Protein AF-A0A950AWV1-F1 (afdb_monomer)

pLDDT: mean 94.19, std 5.16, range [65.56, 97.81]

Sequence (80 aa):
MPPGWQPLGGVFACIRQMESSDNYSEPGGGAYQFLDSTWHNLGQPGTASDAPPWVQDAMAVQLQQQSGWGQWTTAPLCGR

Solvent-accessible surface area (backbone atoms only — not comparable to full-atom values): 4612 Å² total; per-residue (Å²): 131,68,91,84,75,71,84,62,61,69,52,58,36,46,34,16,41,73,61,36,66,58,28,41,66,33,84,51,20,8,24,72,52,46,52,56,70,58,42,41,73,73,70,42,78,78,42,46,26,81,41,56,62,71,55,49,51,52,49,51,51,50,47,37,72,76,66,42,61,82,85,41,90,53,32,60,83,44,77,100

Foldseek 3Di:
DPPPDDQDDALLCQQLCVVPNVAQLPPFAGSNHDDPVLCVVLVHPDGRNVDDRVVSRVSVVVCCVVPNDVVGPCSVVRPD

Structure (mmCIF, N/CA/C/O backbone):
data_AF-A0A950AWV1-F1
#
_entry.id   AF-A0A950AWV1-F1
#
loop_
_atom_site.group_PDB
_atom_site.id
_atom_site.type_symbol
_atom_site.label_atom_id
_atom_site.label_alt_id
_atom_site.label_comp_id
_atom_site.label_asym_id
_atom_site.label_entity_id
_atom_site.label_seq_id
_atom_site.pdbx_PDB_ins_code
_atom_site.Cartn_x
_atom_site.Cartn_y
_atom_site.Cartn_z
_atom_site.occupancy
_atom_site.B_iso_or_equiv
_atom_site.auth_seq_id
_atom_site.auth_comp_id
_atom_site.auth_asym_id
_atom_site.auth_atom_id
_atom_site.pdbx_PDB_model_num
ATOM 1 N N . MET A 1 1 ? 0.446 -9.710 -16.175 1.00 65.56 1 MET A N 1
ATOM 2 C CA . MET A 1 1 ? -0.851 -9.358 -15.558 1.00 65.56 1 MET A CA 1
ATOM 3 C C . MET A 1 1 ? -1.814 -10.510 -15.788 1.00 65.56 1 M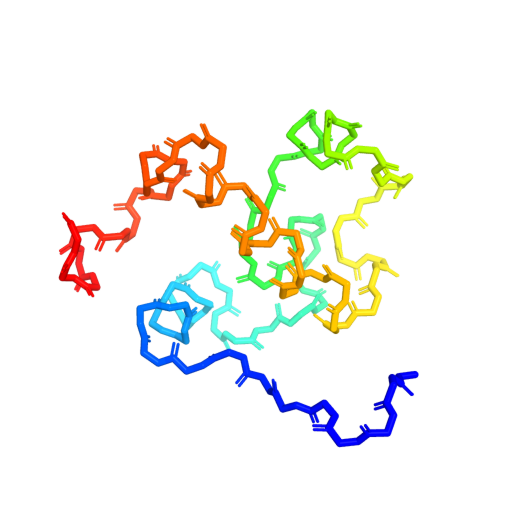ET A C 1
ATOM 5 O O . MET A 1 1 ? -1.781 -11.053 -16.891 1.00 65.56 1 MET A O 1
ATOM 9 N N . PRO A 1 2 ? -2.603 -10.934 -14.790 1.00 77.06 2 PRO A N 1
ATOM 10 C CA . PRO A 1 2 ? -3.605 -11.968 -15.013 1.00 77.06 2 PRO A CA 1
ATOM 11 C C . PRO A 1 2 ? -4.689 -11.463 -15.989 1.00 77.06 2 PRO A C 1
ATOM 13 O O . PRO A 1 2 ? -4.971 -10.259 -16.008 1.00 77.06 2 PRO A O 1
ATOM 16 N N . PRO A 1 3 ? -5.282 -12.339 -16.824 1.00 75.19 3 PRO A N 1
ATOM 17 C CA . PRO A 1 3 ? -6.345 -11.949 -17.746 1.00 75.19 3 PRO A CA 1
ATOM 18 C C . PRO A 1 3 ? -7.532 -11.358 -16.9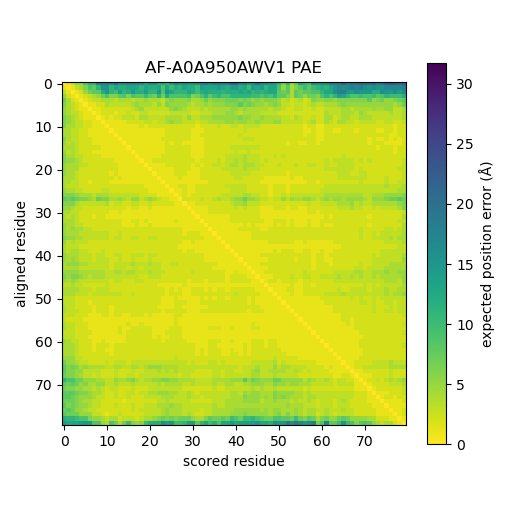78 1.00 75.19 3 PRO A C 1
ATOM 20 O O . PRO A 1 3 ? -8.048 -11.994 -16.062 1.00 75.19 3 PRO A O 1
ATOM 23 N N . GLY A 1 4 ? -7.959 -10.147 -17.346 1.00 83.81 4 GLY A N 1
ATOM 24 C CA . GLY A 1 4 ? -9.119 -9.490 -16.735 1.00 83.81 4 GLY A CA 1
ATOM 25 C C . GLY A 1 4 ? -8.852 -8.748 -15.422 1.00 83.81 4 GLY A C 1
ATOM 26 O O . GLY A 1 4 ? -9.810 -8.401 -14.738 1.00 83.81 4 GLY A O 1
ATOM 27 N N . TRP A 1 5 ? -7.591 -8.481 -15.057 1.00 89.19 5 TRP A N 1
ATOM 28 C CA . TRP A 1 5 ? -7.310 -7.591 -13.927 1.00 89.19 5 TRP A CA 1
ATOM 29 C C . TRP A 1 5 ? -7.847 -6.176 -14.183 1.00 89.19 5 TRP A C 1
ATOM 31 O O . TRP A 1 5 ? -7.649 -5.607 -15.259 1.00 89.19 5 TRP A O 1
ATOM 41 N N . GLN A 1 6 ? -8.491 -5.618 -13.163 1.00 92.06 6 GLN A N 1
ATOM 42 C CA . GLN A 1 6 ? -8.923 -4.229 -13.093 1.00 92.06 6 GLN A CA 1
ATOM 43 C C . GLN A 1 6 ? -8.419 -3.640 -11.770 1.00 92.06 6 GLN A C 1
ATOM 45 O O . GLN A 1 6 ? -8.440 -4.365 -10.768 1.00 92.06 6 GLN A O 1
ATOM 50 N N . PRO A 1 7 ? -8.005 -2.360 -11.743 1.00 92.38 7 PRO A N 1
ATOM 51 C CA . PRO A 1 7 ? -7.622 -1.700 -10.503 1.00 92.38 7 PRO A CA 1
ATOM 52 C C . PRO A 1 7 ? -8.737 -1.761 -9.459 1.00 92.38 7 PRO A C 1
ATOM 54 O O . PRO A 1 7 ? -9.921 -1.625 -9.789 1.00 92.38 7 PRO A O 1
ATOM 57 N N . LEU A 1 8 ? -8.367 -1.922 -8.190 1.00 94.06 8 LEU A N 1
ATOM 58 C CA . LEU A 1 8 ? -9.344 -1.947 -7.102 1.00 94.06 8 LEU A CA 1
ATOM 59 C C . LEU A 1 8 ? -10.137 -0.635 -7.020 1.00 94.06 8 LEU A C 1
ATOM 61 O O . LEU A 1 8 ? -9.566 0.458 -6.994 1.00 94.06 8 LEU A O 1
ATOM 65 N N . GLY A 1 9 ? -11.463 -0.767 -6.932 1.00 94.56 9 GLY A N 1
ATOM 66 C CA . GLY A 1 9 ? -12.407 0.338 -6.754 1.00 94.56 9 GLY A CA 1
ATOM 67 C C . GLY A 1 9 ? -12.669 0.712 -5.288 1.00 94.56 9 GLY A C 1
ATOM 68 O O . GLY A 1 9 ? -12.077 0.169 -4.353 1.00 94.56 9 GLY A O 1
ATOM 69 N N . GLY A 1 10 ? -13.616 1.631 -5.077 1.00 95.25 10 GLY A N 1
ATOM 70 C CA . GLY A 1 10 ? -14.114 2.004 -3.749 1.00 95.25 10 GLY A CA 1
ATOM 71 C C . GLY A 1 10 ? -13.034 2.600 -2.843 1.00 95.25 10 GLY A C 1
ATOM 72 O O . GLY A 1 10 ? -12.259 3.454 -3.266 1.00 95.25 10 GLY A O 1
ATOM 73 N N . VAL A 1 11 ? -12.976 2.138 -1.592 1.00 95.56 11 VAL A N 1
ATOM 74 C CA . VAL A 1 11 ? -12.010 2.632 -0.594 1.00 95.56 11 VAL A CA 1
ATOM 75 C C . VAL A 1 11 ? -10.566 2.470 -1.066 1.00 95.56 11 VAL A C 1
ATOM 77 O O . VAL A 1 11 ? -9.768 3.377 -0.874 1.00 95.56 11 VAL A O 1
ATOM 80 N N . PHE A 1 12 ? -10.233 1.368 -1.743 1.00 96.25 12 PHE A N 1
ATOM 81 C CA . PHE A 1 12 ? -8.882 1.163 -2.264 1.00 96.25 12 PHE A CA 1
ATOM 82 C C . PHE A 1 12 ? -8.518 2.172 -3.359 1.00 96.25 12 PHE A C 1
ATOM 84 O O . PHE A 1 12 ? -7.391 2.649 -3.365 1.00 96.25 12 PHE A O 1
ATOM 91 N N . ALA A 1 13 ? -9.451 2.530 -4.250 1.00 97.00 13 ALA A N 1
ATOM 92 C CA . ALA A 1 13 ? -9.218 3.587 -5.240 1.00 97.00 13 ALA A CA 1
ATOM 93 C C . ALA A 1 13 ? -9.002 4.949 -4.568 1.00 97.00 13 ALA A C 1
ATOM 95 O O . ALA A 1 13 ? -8.092 5.681 -4.936 1.00 97.00 13 ALA A O 1
ATOM 96 N N . CYS A 1 14 ? -9.807 5.270 -3.552 1.00 97.00 14 CYS A N 1
ATOM 97 C CA . CYS A 1 14 ? -9.650 6.506 -2.788 1.00 97.00 14 CYS A CA 1
ATOM 98 C C . CYS A 1 14 ? -8.293 6.567 -2.065 1.00 97.00 14 CYS A C 1
ATOM 100 O O . CYS A 1 14 ? -7.612 7.585 -2.144 1.00 97.00 14 CYS A O 1
ATOM 102 N N . ILE A 1 15 ? -7.863 5.468 -1.434 1.00 96.12 15 ILE A N 1
ATOM 103 C CA . ILE A 1 15 ? -6.546 5.384 -0.792 1.00 96.12 15 ILE A CA 1
ATOM 104 C C . ILE A 1 15 ? -5.444 5.586 -1.831 1.00 96.12 15 ILE A C 1
ATOM 106 O O . ILE A 1 15 ? -4.627 6.474 -1.642 1.00 96.12 15 ILE A O 1
ATOM 110 N N . ARG A 1 16 ? -5.458 4.866 -2.965 1.00 96.56 16 ARG A N 1
ATOM 111 C CA . ARG A 1 16 ? -4.451 5.065 -4.027 1.00 96.56 16 ARG A CA 1
ATOM 112 C C . ARG A 1 16 ? -4.391 6.510 -4.512 1.00 96.56 16 ARG A C 1
ATOM 114 O O . ARG A 1 16 ? -3.313 7.076 -4.683 1.00 96.56 16 ARG A O 1
ATOM 121 N N . GLN A 1 17 ? -5.551 7.136 -4.693 1.00 96.69 17 GLN A N 1
ATOM 122 C CA . GLN A 1 17 ? -5.629 8.528 -5.118 1.00 96.69 17 GLN A CA 1
ATOM 123 C C . GLN A 1 17 ? -5.017 9.491 -4.090 1.00 96.69 17 GLN A C 1
ATOM 125 O O . GLN A 1 17 ? -4.396 10.474 -4.486 1.00 96.69 17 GLN A O 1
ATOM 130 N N . MET A 1 18 ? -5.183 9.241 -2.791 1.00 95.75 18 MET A N 1
ATOM 131 C CA . MET A 1 18 ? -4.641 10.122 -1.750 1.00 95.75 18 MET A CA 1
ATOM 132 C C . MET A 1 18 ? -3.178 9.836 -1.415 1.00 95.75 18 MET A C 1
ATOM 134 O O . MET A 1 18 ? -2.434 10.775 -1.154 1.00 95.75 18 MET A O 1
ATOM 138 N N . GLU A 1 19 ? -2.770 8.570 -1.433 1.00 94.56 19 GLU A N 1
ATOM 139 C CA . GLU A 1 19 ? -1.413 8.141 -1.087 1.00 94.56 19 GLU A CA 1
ATOM 140 C C . GLU A 1 19 ? -0.414 8.445 -2.209 1.00 94.56 19 GLU A C 1
ATOM 142 O O . GLU A 1 19 ? 0.722 8.824 -1.938 1.00 94.56 19 GLU A O 1
ATOM 147 N N . SER A 1 20 ? -0.823 8.311 -3.476 1.00 96.12 20 SER A N 1
ATOM 148 C CA . SER A 1 2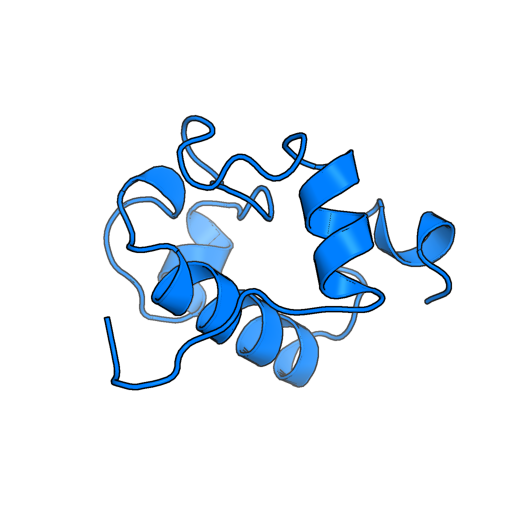0 ? 0.102 8.468 -4.606 1.00 96.12 20 SER A CA 1
ATOM 149 C C . SER A 1 20 ? -0.500 9.106 -5.856 1.00 96.12 20 SER A C 1
ATOM 151 O O . SER A 1 20 ? 0.106 9.070 -6.924 1.00 96.12 20 SER A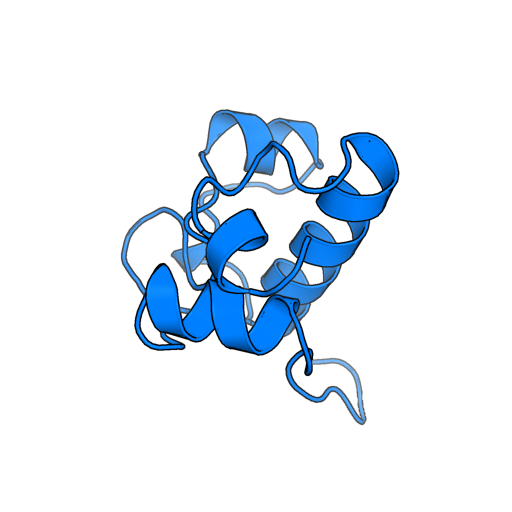 O 1
ATOM 153 N N . SER A 1 21 ? -1.703 9.680 -5.781 1.00 96.50 21 SER A N 1
ATOM 154 C CA . SER A 1 21 ? -2.431 10.129 -6.978 1.00 96.50 21 SER A CA 1
ATOM 155 C C . SER A 1 21 ? -2.663 9.018 -8.011 1.00 96.50 21 SER A C 1
ATOM 157 O O . SER A 1 21 ? -2.602 9.262 -9.214 1.00 96.50 21 SER A O 1
ATOM 159 N N . ASP A 1 22 ? -2.944 7.802 -7.532 1.00 95.88 22 ASP A N 1
ATOM 160 C CA . ASP A 1 22 ? -3.163 6.598 -8.347 1.00 95.88 22 ASP A CA 1
ATOM 161 C C . ASP A 1 22 ? -1.909 6.080 -9.079 1.00 95.88 22 ASP A C 1
ATOM 163 O O . ASP A 1 22 ? -1.984 5.239 -9.977 1.00 95.88 22 ASP A O 1
ATOM 167 N N . ASN A 1 23 ? -0.727 6.555 -8.679 1.00 97.00 23 ASN A N 1
ATOM 168 C CA . ASN A 1 23 ? 0.546 6.179 -9.275 1.00 97.00 23 ASN A CA 1
ATOM 169 C C . ASN A 1 23 ? 1.100 4.884 -8.659 1.00 97.00 23 ASN A C 1
ATOM 171 O O . ASN A 1 23 ? 1.591 4.879 -7.531 1.00 97.00 23 ASN A O 1
ATOM 175 N N . TYR A 1 24 ? 1.076 3.786 -9.417 1.00 97.25 24 TYR A N 1
ATOM 176 C CA . TYR A 1 24 ? 1.686 2.508 -9.015 1.00 97.25 24 TYR A CA 1
ATOM 177 C C . TYR A 1 24 ? 3.213 2.508 -9.030 1.00 97.25 24 TYR A C 1
ATOM 179 O O . TYR A 1 24 ? 3.822 1.648 -8.399 1.00 97.25 24 TYR A O 1
ATOM 187 N N . SER A 1 25 ? 3.829 3.457 -9.728 1.00 96.94 25 SER A N 1
ATOM 188 C CA . SER A 1 25 ? 5.282 3.602 -9.805 1.00 96.94 25 SER A CA 1
ATOM 189 C C . SER A 1 25 ? 5.808 4.680 -8.861 1.00 96.94 25 SER A C 1
ATOM 191 O O . SER A 1 25 ? 6.950 5.107 -9.012 1.00 96.94 25 SER A O 1
ATOM 193 N N . GLU A 1 26 ? 4.987 5.142 -7.912 1.00 97.31 26 GLU A N 1
ATOM 194 C CA . GLU A 1 26 ? 5.427 6.103 -6.905 1.00 97.31 26 GLU A CA 1
ATOM 195 C C . GLU A 1 26 ? 6.617 5.519 -6.130 1.00 97.31 26 GLU A C 1
ATOM 197 O O . GLU A 1 26 ? 6.470 4.423 -5.578 1.00 97.31 26 GLU A O 1
ATOM 202 N N . PRO A 1 27 ? 7.789 6.184 -6.120 1.00 93.81 27 PRO A N 1
ATOM 203 C CA . PRO A 1 27 ? 9.021 5.597 -5.607 1.00 93.81 27 PRO A CA 1
ATOM 204 C C . P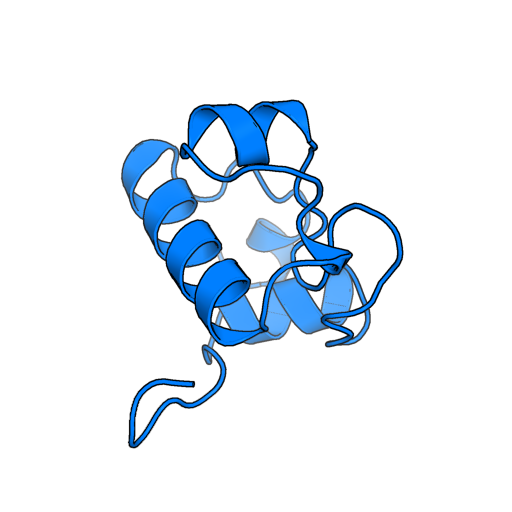RO A 1 27 ? 8.878 5.013 -4.198 1.00 93.81 27 PRO A C 1
ATOM 206 O O . PRO A 1 27 ? 8.402 5.673 -3.275 1.00 93.81 27 PRO A O 1
ATOM 209 N N . GLY A 1 28 ? 9.326 3.766 -4.032 1.00 92.62 28 GLY A N 1
ATOM 210 C CA . GLY A 1 28 ? 9.206 3.026 -2.780 1.00 92.62 28 GLY A CA 1
ATOM 211 C C . GLY A 1 28 ? 7.839 2.358 -2.654 1.00 92.62 28 GLY A C 1
ATOM 212 O O . GLY A 1 28 ? 7.577 1.316 -3.247 1.00 92.62 28 GLY A O 1
ATOM 213 N N . GLY A 1 29 ? 6.939 2.955 -1.881 1.00 88.62 29 GLY A N 1
ATOM 214 C CA . GLY A 1 29 ? 5.705 2.297 -1.447 1.00 88.62 29 GLY A CA 1
ATOM 215 C C . GLY A 1 29 ? 4.621 2.088 -2.515 1.00 88.62 29 GLY A C 1
ATOM 216 O O . GLY A 1 29 ? 3.575 1.511 -2.201 1.00 88.62 29 GLY A O 1
ATOM 217 N N . GLY A 1 30 ? 4.832 2.517 -3.762 1.00 96.88 30 GLY A N 1
ATOM 218 C CA . GLY A 1 30 ? 3.877 2.333 -4.854 1.00 96.88 30 GLY A CA 1
ATOM 219 C C . GLY A 1 30 ? 2.529 3.013 -4.592 1.00 96.88 30 GLY A C 1
ATOM 220 O O . GLY A 1 30 ? 2.437 3.991 -3.843 1.00 96.88 30 GLY A O 1
ATOM 221 N N . ALA A 1 31 ? 1.458 2.479 -5.188 1.00 97.25 31 ALA A N 1
ATOM 222 C CA . ALA A 1 31 ? 0.146 3.125 -5.166 1.00 97.25 31 ALA A CA 1
ATOM 223 C C . ALA A 1 31 ? -0.473 3.244 -3.769 1.00 97.25 31 ALA A C 1
ATOM 225 O O . ALA A 1 31 ? -1.282 4.126 -3.517 1.00 97.25 31 ALA A O 1
ATOM 226 N N . TYR A 1 32 ? -0.107 2.342 -2.863 1.00 97.06 32 TYR A N 1
ATOM 227 C CA . TYR A 1 32 ? -0.661 2.272 -1.510 1.00 97.06 32 TYR A CA 1
ATOM 228 C C . TYR A 1 32 ? 0.325 2.737 -0.438 1.00 97.06 32 TYR A C 1
ATOM 230 O O . TYR A 1 32 ? 0.055 2.517 0.743 1.00 97.06 32 TYR A O 1
ATOM 238 N N . GLN A 1 33 ? 1.466 3.303 -0.850 1.00 96.69 33 GLN A N 1
ATOM 239 C CA . GLN A 1 33 ? 2.550 3.741 0.031 1.00 96.69 33 GLN A CA 1
ATOM 240 C C . GLN A 1 33 ? 2.931 2.679 1.080 1.00 96.69 33 GLN A C 1
ATOM 242 O O . GLN A 1 33 ? 3.085 2.962 2.268 1.00 96.69 33 GLN A O 1
ATOM 247 N N . PHE A 1 34 ? 3.078 1.423 0.642 1.00 96.75 34 PHE A N 1
ATOM 248 C CA . PHE A 1 34 ? 3.518 0.340 1.518 1.00 96.75 34 PHE A CA 1
ATOM 249 C C . PHE A 1 34 ? 4.879 0.661 2.138 1.00 96.75 34 PHE A C 1
ATOM 251 O O . PHE A 1 34 ? 5.825 1.024 1.443 1.00 96.75 34 PHE A O 1
ATOM 258 N N . LEU A 1 35 ? 5.007 0.426 3.443 1.00 95.31 35 LEU A N 1
ATOM 259 C CA . LEU A 1 35 ? 6.320 0.321 4.070 1.00 95.31 35 LEU A CA 1
ATOM 260 C C . LEU A 1 35 ? 7.011 -0.954 3.576 1.00 95.31 35 LEU A C 1
ATOM 262 O O . LEU A 1 35 ? 6.382 -2.016 3.551 1.00 95.31 35 LEU A O 1
ATOM 266 N N . ASP A 1 36 ? 8.314 -0.885 3.292 1.00 96.06 36 ASP A N 1
ATOM 267 C CA . ASP A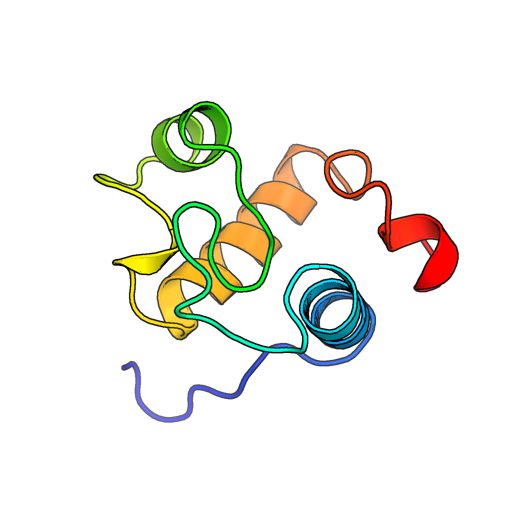 1 36 ? 9.097 -2.058 2.876 1.00 96.06 36 ASP A CA 1
ATOM 268 C C . ASP A 1 36 ? 9.006 -3.199 3.899 1.00 96.06 36 ASP A C 1
ATOM 270 O O . ASP A 1 36 ? 8.934 -4.367 3.533 1.00 96.06 36 ASP A O 1
ATOM 274 N N . SER A 1 37 ? 8.963 -2.894 5.198 1.00 95.75 37 SER A N 1
ATOM 275 C CA . SER A 1 37 ? 8.790 -3.913 6.241 1.00 95.75 37 SER A CA 1
ATOM 276 C C . SER A 1 37 ? 7.450 -4.646 6.121 1.00 95.75 37 SER A C 1
ATOM 278 O O . SER A 1 37 ? 7.410 -5.871 6.211 1.00 95.75 37 SER A O 1
ATOM 280 N N . THR A 1 38 ? 6.358 -3.920 5.876 1.00 96.00 38 THR A N 1
ATOM 281 C CA . THR A 1 38 ? 5.030 -4.501 5.646 1.00 96.00 38 THR A CA 1
ATOM 282 C C . THR A 1 38 ? 5.003 -5.311 4.353 1.00 96.00 38 THR A C 1
ATOM 284 O O . THR A 1 38 ? 4.495 -6.428 4.349 1.00 96.00 38 THR A O 1
ATOM 287 N N . TRP A 1 39 ? 5.598 -4.791 3.279 1.00 97.25 39 TRP A N 1
ATOM 288 C CA . TRP A 1 39 ? 5.702 -5.471 1.988 1.00 97.25 39 TRP A CA 1
ATOM 289 C C . TRP A 1 39 ? 6.427 -6.821 2.101 1.00 97.25 39 TRP A C 1
ATOM 291 O O . TRP A 1 39 ? 5.902 -7.857 1.683 1.00 97.25 39 TRP A O 1
ATOM 301 N N . HIS A 1 40 ? 7.576 -6.835 2.779 1.00 97.00 40 HIS A N 1
ATOM 302 C CA . HIS A 1 40 ? 8.326 -8.060 3.049 1.00 97.00 40 HIS A CA 1
ATOM 303 C C . HIS A 1 40 ? 7.578 -9.016 3.991 1.00 97.00 40 HIS A C 1
ATOM 305 O O . HIS A 1 40 ? 7.601 -10.226 3.769 1.00 97.00 40 HIS A O 1
ATOM 311 N N . ASN A 1 41 ? 6.863 -8.507 5.001 1.00 96.25 41 ASN A N 1
ATOM 312 C CA . ASN A 1 41 ? 6.031 -9.336 5.885 1.00 96.25 41 ASN A CA 1
ATOM 313 C C . ASN A 1 41 ? 4.864 -10.012 5.144 1.00 96.25 41 ASN A C 1
ATOM 315 O O . ASN A 1 41 ? 4.431 -11.092 5.542 1.00 96.25 41 ASN A O 1
ATOM 319 N N . LEU A 1 42 ? 4.380 -9.418 4.049 1.00 96.25 42 LEU A N 1
ATOM 320 C CA . LEU A 1 42 ? 3.395 -10.030 3.149 1.00 96.25 42 LEU A CA 1
ATOM 321 C C . LEU A 1 42 ? 4.021 -11.064 2.190 1.00 96.25 42 LEU A C 1
ATOM 323 O O . LEU A 1 42 ? 3.306 -11.682 1.401 1.00 96.25 42 LEU A O 1
ATOM 327 N N . GLY A 1 43 ? 5.337 -11.282 2.276 1.00 96.19 43 GLY A N 1
ATOM 328 C CA . GLY A 1 43 ? 6.081 -12.272 1.499 1.00 96.19 43 GLY A CA 1
ATOM 329 C C . GLY A 1 43 ? 6.554 -11.775 0.135 1.00 96.19 43 GLY A C 1
ATOM 330 O O . GLY A 1 43 ? 6.988 -12.588 -0.682 1.00 96.19 43 GLY A O 1
ATOM 331 N N . GLN A 1 44 ? 6.467 -10.472 -0.136 1.00 97.31 44 GLN A N 1
ATOM 332 C CA . GLN A 1 44 ? 6.928 -9.905 -1.397 1.00 97.31 44 GLN A CA 1
ATOM 333 C C . GLN A 1 44 ? 8.394 -9.463 -1.308 1.00 97.31 44 GLN A C 1
ATOM 335 O O . GLN A 1 44 ? 8.802 -8.902 -0.292 1.00 97.31 44 GLN A O 1
ATOM 340 N N . PRO A 1 45 ? 9.206 -9.699 -2.351 1.00 95.88 45 PRO A N 1
ATOM 341 C CA . PRO A 1 45 ? 10.564 -9.178 -2.420 1.00 95.88 45 PRO A CA 1
ATOM 342 C C . PRO A 1 45 ? 10.585 -7.715 -2.889 1.00 95.88 45 PRO A C 1
ATOM 344 O O . PRO A 1 45 ? 9.636 -7.237 -3.516 1.00 95.88 45 PRO A O 1
ATOM 347 N N . GLY A 1 46 ? 11.716 -7.042 -2.668 1.00 94.75 46 GLY A N 1
ATOM 348 C CA . GLY A 1 46 ? 11.965 -5.697 -3.194 1.00 94.75 46 GLY A CA 1
ATOM 349 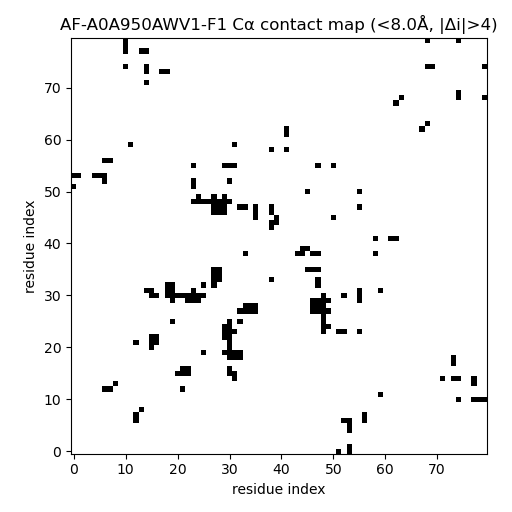C C . GLY A 1 46 ? 11.068 -4.641 -2.552 1.00 94.75 46 GLY A C 1
ATOM 350 O O . GLY A 1 46 ? 10.683 -4.772 -1.395 1.00 94.75 46 GLY A O 1
ATOM 351 N N . THR A 1 47 ? 10.740 -3.595 -3.308 1.00 96.69 47 THR A N 1
ATOM 352 C CA . THR A 1 47 ? 9.795 -2.560 -2.871 1.00 96.69 47 THR A CA 1
ATOM 353 C C . THR A 1 47 ? 8.526 -2.591 -3.721 1.00 96.69 47 THR A C 1
ATOM 355 O O . THR A 1 47 ? 8.514 -3.120 -4.838 1.00 96.69 47 THR A O 1
ATOM 358 N N . ALA A 1 48 ? 7.434 -2.038 -3.198 1.00 97.25 48 ALA A N 1
ATOM 359 C CA . ALA A 1 48 ? 6.130 -2.119 -3.847 1.00 97.25 48 ALA A CA 1
ATOM 360 C C . ALA A 1 48 ? 6.115 -1.424 -5.219 1.00 97.25 48 ALA A C 1
ATOM 362 O O . ALA A 1 48 ? 5.475 -1.935 -6.136 1.00 97.25 48 ALA A O 1
ATOM 363 N N . SER A 1 49 ? 6.857 -0.326 -5.399 1.00 97.31 49 SER A N 1
ATOM 364 C CA . SER A 1 49 ? 6.947 0.420 -6.664 1.00 97.31 49 SER A CA 1
ATOM 365 C C . SER A 1 49 ? 7.546 -0.380 -7.820 1.00 97.31 49 SER A C 1
ATOM 367 O O . SER A 1 49 ? 7.254 -0.090 -8.979 1.00 97.31 49 SER A O 1
ATOM 369 N N . ASP A 1 50 ? 8.358 -1.395 -7.512 1.00 96.56 50 ASP A N 1
ATOM 370 C CA . ASP A 1 50 ? 8.954 -2.291 -8.510 1.00 96.56 50 ASP A CA 1
ATOM 371 C C . ASP A 1 50 ? 8.000 -3.432 -8.889 1.00 96.56 50 ASP A C 1
ATOM 373 O O . ASP A 1 50 ? 8.181 -4.118 -9.901 1.00 96.56 50 ASP A O 1
ATOM 377 N N . ALA A 1 51 ? 6.971 -3.657 -8.071 1.00 96.94 51 ALA A N 1
ATOM 378 C CA . ALA A 1 51 ? 6.003 -4.708 -8.286 1.00 96.94 51 ALA A CA 1
ATOM 379 C C . ALA A 1 51 ? 4.929 -4.273 -9.295 1.00 96.94 51 ALA A C 1
ATOM 381 O O . ALA A 1 51 ? 4.480 -3.122 -9.290 1.00 96.94 51 ALA A O 1
ATOM 382 N N . PRO A 1 52 ? 4.434 -5.200 -10.134 1.00 96.38 52 PRO A N 1
ATOM 383 C CA . PRO A 1 52 ? 3.323 -4.911 -11.028 1.00 96.38 52 PRO A CA 1
ATOM 384 C C . PRO A 1 52 ? 2.081 -4.392 -10.274 1.00 96.38 52 PRO A C 1
ATOM 386 O O . PRO A 1 52 ? 1.790 -4.897 -9.187 1.00 96.38 52 PRO A O 1
ATOM 389 N N . PRO A 1 53 ? 1.266 -3.506 -10.880 1.00 96.75 53 PRO A N 1
ATOM 390 C CA . PRO A 1 53 ? 0.077 -2.936 -10.236 1.00 96.75 53 PRO A CA 1
ATOM 391 C C . PRO A 1 53 ? -0.868 -3.961 -9.597 1.00 96.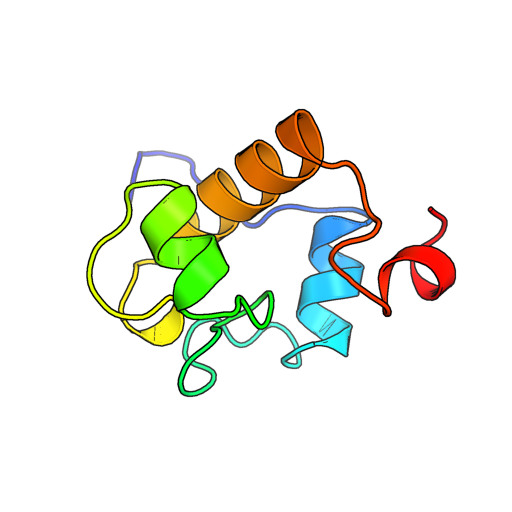75 53 PRO A C 1
ATOM 393 O O . PRO A 1 53 ? -1.318 -3.804 -8.466 1.00 96.75 53 PRO A O 1
ATOM 396 N N . TRP A 1 54 ? -1.100 -5.080 -10.285 1.00 96.25 54 TRP A N 1
ATOM 397 C CA . TRP A 1 54 ? -1.963 -6.154 -9.794 1.00 96.25 54 TRP A CA 1
ATOM 398 C C . TRP A 1 54 ? -1.413 -6.875 -8.554 1.00 96.25 54 TRP A C 1
ATOM 400 O O . TRP A 1 54 ? -2.198 -7.415 -7.778 1.00 96.25 54 TRP A O 1
ATOM 410 N N . VAL A 1 55 ? -0.089 -6.890 -8.356 1.00 97.31 55 VAL A N 1
ATOM 411 C CA . VAL A 1 55 ? 0.532 -7.430 -7.136 1.00 97.31 55 VAL A CA 1
ATOM 412 C C . VAL A 1 55 ? 0.290 -6.468 -5.983 1.00 97.31 55 VAL A C 1
ATOM 414 O O . VAL A 1 55 ? -0.120 -6.905 -4.913 1.00 97.31 55 VAL A O 1
ATOM 417 N N . GLN A 1 56 ? 0.481 -5.165 -6.205 1.00 97.81 56 GLN A N 1
ATOM 418 C CA . GLN A 1 56 ? 0.222 -4.148 -5.184 1.00 97.81 56 GLN A CA 1
ATOM 419 C C . GLN A 1 56 ? -1.244 -4.179 -4.725 1.00 97.81 56 GLN A C 1
ATOM 421 O O . GLN A 1 56 ? -1.507 -4.207 -3.526 1.00 97.81 56 GLN A O 1
ATOM 426 N N . ASP A 1 57 ? -2.189 -4.281 -5.662 1.00 97.38 57 ASP A N 1
ATOM 427 C CA . ASP A 1 57 ? -3.616 -4.449 -5.361 1.00 97.38 57 ASP A CA 1
ATOM 428 C C . ASP A 1 57 ? -3.891 -5.718 -4.541 1.00 97.38 57 ASP A C 1
ATOM 430 O O . ASP A 1 57 ? -4.596 -5.678 -3.530 1.00 97.38 57 ASP A O 1
ATOM 434 N N . ALA A 1 58 ? -3.316 -6.855 -4.946 1.00 96.75 58 ALA A N 1
ATOM 435 C CA . ALA A 1 58 ? -3.477 -8.109 -4.216 1.00 96.75 58 ALA A CA 1
ATOM 436 C C . ALA A 1 58 ? -2.935 -8.004 -2.779 1.00 96.75 58 ALA A C 1
ATOM 438 O O . ALA A 1 58 ? -3.579 -8.474 -1.840 1.00 96.75 58 ALA A O 1
ATOM 439 N N . MET A 1 59 ? -1.790 -7.342 -2.593 1.00 97.62 59 MET A N 1
ATOM 440 C CA . MET A 1 59 ? -1.201 -7.113 -1.274 1.00 97.62 59 MET A CA 1
ATOM 441 C C . MET A 1 59 ? -2.001 -6.114 -0.440 1.00 97.62 59 MET A C 1
ATOM 443 O O . MET A 1 59 ? -2.088 -6.286 0.773 1.00 97.62 59 MET A O 1
ATOM 447 N N . ALA A 1 60 ? -2.648 -5.122 -1.057 1.00 96.88 60 ALA A N 1
ATOM 448 C CA . ALA A 1 60 ? -3.519 -4.188 -0.346 1.00 96.88 60 ALA A CA 1
ATOM 449 C C . ALA A 1 60 ? -4.741 -4.918 0.218 1.00 96.88 60 ALA A C 1
ATOM 451 O O . ALA A 1 60 ? -5.099 -4.733 1.381 1.00 96.88 60 ALA A O 1
ATOM 452 N N . VAL A 1 61 ? -5.331 -5.820 -0.570 1.00 96.88 61 VAL A N 1
ATOM 453 C CA . VAL A 1 61 ? -6.420 -6.692 -0.112 1.00 96.88 61 VAL A CA 1
ATOM 454 C C . VAL A 1 61 ? -5.946 -7.622 1.000 1.00 96.88 61 VAL A C 1
ATOM 456 O O . VAL A 1 61 ? -6.612 -7.726 2.027 1.00 96.88 61 VAL A O 1
ATOM 459 N N . GLN A 1 62 ? -4.791 -8.267 0.833 1.00 97.19 62 GLN A N 1
ATOM 460 C CA . GLN A 1 62 ? -4.247 -9.171 1.844 1.00 97.19 62 GLN A CA 1
ATOM 461 C C . GLN A 1 62 ? -3.961 -8.442 3.164 1.00 97.19 62 GLN A C 1
ATOM 463 O O . GLN A 1 62 ? -4.381 -8.906 4.222 1.00 97.19 62 GLN A O 1
ATOM 468 N N . LEU A 1 63 ? -3.306 -7.280 3.116 1.00 96.56 63 LEU A N 1
ATOM 469 C CA . LEU A 1 63 ? -3.019 -6.470 4.299 1.00 96.56 63 LEU A CA 1
ATOM 470 C C . LEU A 1 63 ? -4.305 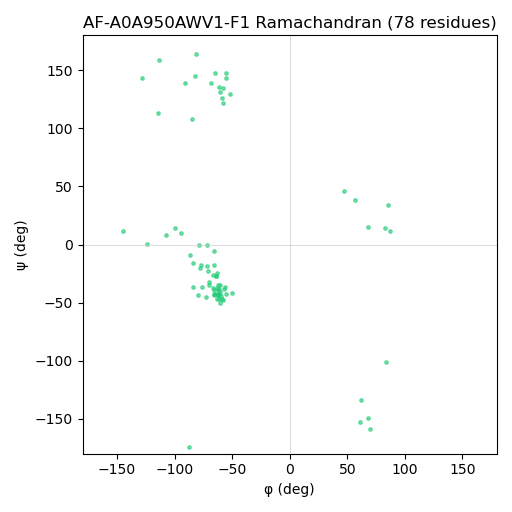-6.012 4.990 1.00 96.56 63 LEU A C 1
ATOM 472 O O . LEU A 1 63 ? -4.414 -6.102 6.212 1.00 96.56 63 LEU A O 1
ATOM 476 N N . GLN A 1 64 ? -5.305 -5.589 4.214 1.00 96.44 64 GLN A N 1
ATOM 477 C CA . GLN A 1 64 ? -6.609 -5.201 4.740 1.00 96.44 64 GLN A CA 1
ATOM 478 C C . GLN A 1 64 ? -7.325 -6.370 5.429 1.00 96.44 64 GLN A C 1
ATOM 480 O O . GLN A 1 64 ? -7.955 -6.171 6.467 1.00 96.44 64 GLN A O 1
ATOM 485 N N . GLN A 1 65 ? -7.225 -7.584 4.887 1.00 96.00 65 GLN A N 1
ATOM 486 C CA . GLN A 1 65 ? -7.801 -8.783 5.498 1.00 96.00 65 GLN A CA 1
ATOM 487 C C . GLN A 1 65 ? -7.069 -9.199 6.782 1.00 96.00 65 GLN A C 1
ATOM 489 O O . GLN A 1 65 ? -7.713 -9.681 7.710 1.00 96.00 65 GLN A O 1
ATOM 494 N N . GLN A 1 66 ? -5.747 -9.009 6.848 1.00 95.00 66 GLN A N 1
ATOM 495 C CA . GLN A 1 66 ? -4.928 -9.390 8.005 1.00 95.00 66 GLN A CA 1
ATOM 496 C C . GLN A 1 66 ? -5.000 -8.379 9.156 1.00 95.00 66 GLN A C 1
ATOM 498 O O . GLN A 1 66 ? -5.124 -8.771 10.315 1.00 95.00 66 GLN A O 1
ATOM 503 N N . SER A 1 67 ? -4.928 -7.086 8.838 1.00 93.81 67 SER A N 1
ATOM 504 C CA . SER A 1 67 ? -4.691 -6.013 9.814 1.00 93.81 67 SER A CA 1
ATOM 505 C C . SER A 1 67 ? -5.771 -4.927 9.801 1.00 93.81 67 SER A C 1
ATOM 507 O O . SER A 1 67 ? -5.691 -3.959 10.559 1.00 93.81 67 SER A O 1
ATOM 509 N N . GLY A 1 68 ? -6.789 -5.058 8.946 1.00 94.06 68 GLY A N 1
ATOM 510 C CA . GLY A 1 68 ? -7.806 -4.029 8.756 1.00 94.06 68 GLY A CA 1
ATOM 511 C C . GLY A 1 68 ? -7.265 -2.781 8.051 1.00 94.06 68 GLY A C 1
ATOM 512 O O . GLY A 1 68 ? -6.249 -2.809 7.363 1.00 94.06 68 GLY A O 1
ATOM 513 N N . TRP A 1 69 ? -7.967 -1.659 8.221 1.00 93.69 69 TRP A N 1
ATOM 514 C CA . TRP A 1 69 ? -7.655 -0.392 7.544 1.00 93.69 69 TRP A CA 1
ATOM 515 C C . TRP A 1 69 ? -6.622 0.477 8.263 1.00 93.69 69 TRP A C 1
ATOM 517 O O . TRP A 1 69 ? -6.147 1.448 7.687 1.00 93.69 69 TRP A O 1
ATOM 527 N N . GLY A 1 70 ? -6.242 0.126 9.496 1.00 90.62 70 GLY A N 1
ATOM 528 C CA . GLY A 1 70 ? -5.382 0.957 10.348 1.00 90.62 70 GLY A CA 1
ATOM 529 C C . GLY A 1 70 ? -3.950 1.158 9.840 1.00 90.62 70 GLY A C 1
ATOM 530 O O . GLY A 1 70 ? -3.202 1.918 10.442 1.00 90.62 70 GLY A O 1
ATOM 531 N N . GLN A 1 71 ? -3.564 0.488 8.751 1.00 89.19 71 GLN A N 1
ATOM 532 C CA . GLN A 1 71 ? -2.277 0.688 8.082 1.00 89.19 71 GLN A CA 1
ATOM 533 C C . GLN A 1 71 ? -2.255 1.949 7.204 1.00 89.19 71 GLN A C 1
ATOM 535 O O . GLN A 1 71 ? -1.179 2.461 6.920 1.00 89.19 71 GLN A O 1
ATOM 540 N N . TRP A 1 72 ? -3.426 2.463 6.813 1.00 92.44 72 TRP A N 1
ATOM 541 C CA . TRP A 1 72 ? -3.561 3.662 5.989 1.00 92.44 72 TRP A CA 1
ATOM 542 C C . TRP A 1 72 ? -4.244 4.769 6.789 1.00 92.44 72 TRP A C 1
ATOM 544 O O . TRP A 1 72 ? -5.432 4.684 7.105 1.00 92.44 72 TRP A O 1
ATOM 554 N N . THR A 1 73 ? -3.514 5.844 7.090 1.00 91.56 73 THR A N 1
ATOM 555 C CA . THR A 1 73 ? -4.072 7.033 7.766 1.00 91.56 73 THR A CA 1
ATOM 556 C C . THR A 1 73 ? -5.106 7.760 6.902 1.00 91.56 73 THR A C 1
ATOM 558 O O . THR A 1 73 ? -5.931 8.510 7.419 1.00 91.56 73 THR A O 1
ATOM 561 N N . THR A 1 74 ? -5.099 7.492 5.596 1.00 92.12 74 THR A N 1
ATOM 562 C CA . THR A 1 74 ? -6.065 7.952 4.597 1.00 92.12 74 THR A CA 1
ATOM 563 C C . THR A 1 74 ? -7.393 7.187 4.619 1.00 92.12 74 THR A C 1
ATOM 565 O O . THR A 1 74 ? -8.397 7.698 4.122 1.00 92.12 74 THR A O 1
ATOM 568 N N . ALA A 1 75 ? -7.465 5.997 5.226 1.00 91.75 75 ALA A N 1
ATOM 569 C CA . ALA A 1 75 ? -8.677 5.177 5.198 1.00 91.75 75 ALA A CA 1
ATOM 570 C C . ALA A 1 75 ? -9.922 5.834 5.847 1.00 91.75 75 ALA A C 1
ATOM 572 O O . ALA A 1 75 ? -10.993 5.739 5.238 1.00 91.75 75 ALA A O 1
ATOM 573 N N . PRO A 1 76 ? -9.822 6.579 6.971 1.00 93.69 76 PRO A N 1
ATOM 574 C CA . PRO A 1 76 ? -10.947 7.344 7.526 1.00 93.69 76 PRO A CA 1
ATOM 575 C C . PRO A 1 76 ? -11.503 8.407 6.584 1.00 93.69 76 PRO A C 1
ATOM 577 O O . PRO A 1 76 ? -12.715 8.610 6.517 1.00 93.69 76 PRO A O 1
ATOM 580 N N . LEU A 1 77 ? -10.638 9.040 5.791 1.00 93.19 77 LEU A N 1
ATOM 581 C CA . LEU A 1 77 ? -11.052 10.002 4.767 1.00 93.19 77 LEU A CA 1
ATOM 582 C C . LEU A 1 77 ? -11.761 9.308 3.588 1.00 93.19 77 LEU A C 1
ATOM 584 O O . LEU A 1 77 ? -12.574 9.924 2.905 1.00 93.19 77 LEU A O 1
ATOM 588 N N . CYS A 1 78 ? -11.508 8.010 3.399 1.00 93.38 78 CYS A N 1
ATOM 589 C CA . CYS A 1 78 ? -12.161 7.146 2.417 1.00 93.38 78 CYS A CA 1
ATOM 590 C C . CYS A 1 78 ? -13.364 6.356 2.973 1.00 93.38 78 CYS A C 1
ATOM 592 O O . CYS A 1 78 ? -13.871 5.460 2.291 1.00 93.38 78 CYS A O 1
ATOM 594 N N . GLY A 1 79 ? -13.832 6.668 4.189 1.00 88.44 79 GLY A N 1
ATOM 595 C CA . GLY A 1 79 ? -15.044 6.088 4.780 1.00 88.44 79 GLY A CA 1
ATOM 596 C C . GLY A 1 79 ? -14.855 4.748 5.503 1.00 88.44 79 GLY A C 1
ATOM 597 O O . GLY A 1 79 ? -15.754 3.905 5.447 1.00 88.44 79 GLY A O 1
ATOM 598 N N . ARG A 1 80 ? -13.704 4.529 6.154 1.00 86.12 80 ARG A N 1
ATOM 599 C CA . ARG A 1 80 ? -13.415 3.353 7.001 1.00 86.12 80 ARG A CA 1
ATOM 600 C C . ARG A 1 80 ? -13.039 3.731 8.420 1.00 86.12 80 ARG A C 1
ATOM 602 O O . ARG A 1 80 ? -13.565 3.059 9.328 1.00 86.12 80 ARG A O 1
#

Radius of gyration: 11.45 Å; Cα contacts (8 Å, |Δi|>4): 110; chains: 1; bounding box: 27×22×28 Å

Secondary structure (DSSP, 8-state):
--TT-----THHHHHHHHHHTT-TTSTTTGGGT--HHHHHHTT--S-GGGS-HHHHHHHHHHHHHHHTTTT-TTGGGGT-

Nearest PDB structures (foldseek):
  4cge-assembly2_B  TM=8.492E-01  e=5.202E-03  Mycobacterium tuberculosis
  4cge-assembly1_A  TM=8.085E-01  e=3.767E-03  Mycobacterium tuberculosis
  4ow1-assembly2_B  TM=8.568E-01  e=1.059E-02  Mycobacterium tuberculosis
  4ow1-assembly1_A  TM=8.610E-01  e=1.893E-02  Mycobacterium tuberculosis
  4cge-assembly6_F  TM=7.810E-01  e=4.572E-03  Mycobacterium tuberculosis

Mean predicted aligned error: 2.97 Å